Protein AF-K7Q9R0-F1 (afdb_monomer)

Secondary structure (DSSP, 8-state):
--------SS-----------TTT-S-----HHHHHHHHHHHHHHSTT--EEEE-TTT--EEEE---SHHHHHHHHHTTTS-BSSSSPEEEEEEETTEEEEEEE--BS-S------EETTEE-TT--HHHHHHHHHHHHHHHHHH-

Foldseek 3Di:
DDDDDDDDPDDDDDDDDDFDDVVVDVDRDDDQVVVVVLVQLLLLQVAQDWDKDADPVVGDIDIRHDHDHVQVVQVVVCPVFAFPDDDWDWDWDDDPNDIDIDTDTDTPDPDDDDWDDDPSDTDPPHDPVVVVVVVVVVVVVVVVVD

Structure (mmCIF, N/CA/C/O backbone):
data_AF-K7Q9R0-F1
#
_entry.id   AF-K7Q9R0-F1
#
loop_
_atom_site.group_PDB
_atom_site.id
_atom_site.type_symbol
_atom_site.label_atom_id
_atom_site.label_alt_id
_atom_site.label_comp_id
_atom_site.label_asym_id
_atom_site.label_entity_id
_atom_site.label_seq_id
_atom_site.pdbx_PDB_ins_code
_atom_site.Cartn_x
_atom_site.Cartn_y
_atom_site.Cartn_z
_atom_site.occupancy
_atom_site.B_iso_or_equiv
_atom_site.auth_seq_id
_atom_site.auth_comp_id
_atom_site.auth_asym_id
_atom_site.auth_atom_id
_atom_site.pdbx_PDB_model_num
ATOM 1 N N . PRO A 1 1 ? 4.977 -9.187 -35.143 1.00 67.69 1 PRO A N 1
ATOM 2 C CA . PRO A 1 1 ? 4.566 -10.449 -34.478 1.00 67.69 1 PRO A CA 1
ATOM 3 C C . PRO A 1 1 ? 5.631 -10.919 -33.478 1.00 67.69 1 PRO A C 1
ATOM 5 O O . PRO A 1 1 ? 6.816 -10.726 -33.736 1.00 67.69 1 PRO A O 1
ATOM 8 N N . LEU A 1 2 ? 5.214 -11.498 -32.348 1.00 88.94 2 LEU A N 1
ATOM 9 C CA . LEU A 1 2 ? 6.127 -12.127 -31.384 1.00 88.94 2 LEU A CA 1
ATOM 10 C C . LEU A 1 2 ? 6.619 -13.484 -31.920 1.00 88.94 2 LEU A C 1
ATOM 12 O O . LEU A 1 2 ? 5.906 -14.137 -32.682 1.00 88.94 2 LEU A O 1
ATOM 16 N N . LYS A 1 3 ? 7.836 -13.892 -31.539 1.00 91.94 3 LYS A N 1
ATOM 17 C CA . LYS A 1 3 ? 8.495 -15.130 -31.993 1.00 91.94 3 LYS A CA 1
ATOM 18 C C . LYS A 1 3 ? 8.653 -16.106 -30.822 1.00 91.94 3 LYS A C 1
ATOM 20 O O . LYS A 1 3 ? 9.111 -15.700 -29.760 1.00 91.94 3 LYS A O 1
ATOM 25 N N . GLN A 1 4 ? 8.325 -17.382 -31.030 1.00 93.69 4 GLN A N 1
ATOM 26 C CA . GLN A 1 4 ? 8.622 -18.454 -30.073 1.00 93.69 4 GLN A CA 1
ATOM 27 C C . GLN A 1 4 ? 10.137 -18.706 -30.023 1.00 93.69 4 GLN A C 1
ATOM 29 O O . GLN A 1 4 ? 10.784 -18.807 -31.068 1.00 93.69 4 GLN A O 1
ATOM 34 N N . ILE A 1 5 ? 10.699 -18.787 -28.815 1.00 93.56 5 ILE A N 1
ATOM 35 C CA . ILE A 1 5 ? 12.147 -18.960 -28.586 1.00 93.56 5 ILE A CA 1
ATOM 36 C C . ILE A 1 5 ? 12.521 -20.331 -28.008 1.00 93.56 5 ILE A C 1
ATOM 38 O O . ILE A 1 5 ? 13.699 -20.668 -27.970 1.00 93.56 5 ILE A O 1
ATOM 42 N N . GLY A 1 6 ? 11.537 -21.123 -27.590 1.00 91.19 6 GLY A N 1
ATOM 43 C CA . GLY A 1 6 ? 11.727 -22.450 -27.014 1.00 91.19 6 GLY A CA 1
ATOM 44 C C . GLY A 1 6 ? 10.510 -22.876 -26.201 1.00 91.19 6 GLY A C 1
ATOM 45 O O . GLY A 1 6 ? 9.557 -22.104 -26.062 1.00 91.19 6 GLY A O 1
ATOM 46 N N . ASP A 1 7 ? 10.570 -24.092 -25.666 1.00 89.88 7 ASP A N 1
ATOM 47 C CA . ASP A 1 7 ? 9.564 -24.637 -24.757 1.00 89.88 7 ASP A CA 1
ATOM 48 C C . ASP A 1 7 ? 10.037 -24.492 -23.306 1.00 89.88 7 ASP A C 1
ATOM 50 O O . ASP A 1 7 ? 11.224 -24.648 -23.010 1.00 89.88 7 ASP A O 1
ATOM 54 N N . SER A 1 8 ? 9.114 -24.186 -22.390 1.00 88.00 8 SER A N 1
ATOM 55 C CA . SER A 1 8 ? 9.428 -24.140 -20.959 1.00 88.00 8 SER A CA 1
ATOM 56 C C . SER A 1 8 ? 9.384 -25.544 -20.361 1.00 88.00 8 SER A C 1
ATOM 58 O O . SER A 1 8 ? 8.375 -26.240 -20.473 1.00 88.00 8 SER A O 1
ATOM 60 N N . SER A 1 9 ? 10.456 -25.945 -19.676 1.00 81.06 9 SER A N 1
ATOM 61 C CA 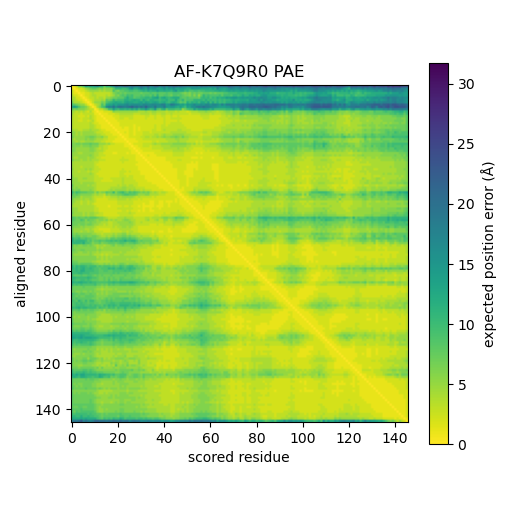. SER A 1 9 ? 10.515 -27.195 -18.909 1.00 81.06 9 SER A CA 1
ATOM 62 C C . SER A 1 9 ? 9.830 -27.103 -17.540 1.00 81.06 9 SER A C 1
ATOM 64 O O . SER A 1 9 ? 9.653 -28.127 -16.881 1.00 81.06 9 SER A O 1
ATOM 66 N N . SER A 1 10 ? 9.471 -25.901 -17.078 1.00 81.38 10 SER A N 1
ATOM 67 C CA . SER A 1 10 ? 8.847 -25.696 -15.769 1.00 81.38 10 SER A CA 1
ATOM 68 C C . SER A 1 10 ? 7.991 -24.425 -15.708 1.00 81.38 10 SER A C 1
ATOM 70 O O . SER A 1 10 ? 8.443 -23.322 -16.002 1.00 81.38 10 SER A O 1
ATOM 72 N N . GLY A 1 11 ? 6.746 -24.581 -15.249 1.00 85.12 11 GLY A N 1
ATOM 73 C CA . GLY A 1 11 ? 5.865 -23.479 -14.854 1.00 85.12 11 GLY A CA 1
ATOM 74 C C . GLY A 1 11 ? 5.383 -22.551 -15.977 1.00 85.12 11 GLY A C 1
ATOM 75 O O . GLY A 1 11 ? 5.649 -22.745 -17.162 1.00 85.12 11 GLY A O 1
ATOM 76 N N . THR A 1 12 ? 4.637 -21.526 -15.567 1.00 93.44 12 THR A N 1
ATOM 77 C CA . THR A 1 12 ? 4.072 -20.475 -16.424 1.00 93.44 12 THR A CA 1
ATOM 78 C C . THR A 1 12 ? 4.402 -19.111 -15.831 1.00 93.44 12 THR A C 1
ATOM 80 O O . THR A 1 12 ? 4.354 -18.955 -14.612 1.00 93.44 12 THR A O 1
ATOM 83 N N . GLY A 1 13 ? 4.680 -18.110 -16.664 1.00 92.50 13 GLY A N 1
ATOM 84 C CA . GLY A 1 13 ? 4.997 -16.770 -16.180 1.00 92.50 13 GLY A CA 1
ATOM 85 C C . GLY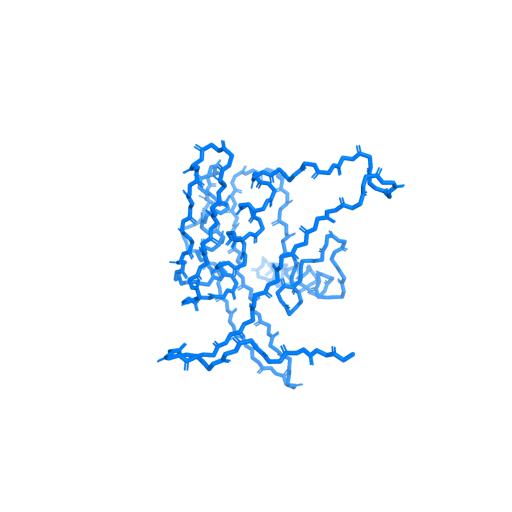 A 1 13 ? 5.205 -15.762 -17.301 1.00 92.50 13 GLY A C 1
ATOM 86 O O . GLY A 1 13 ? 5.022 -16.060 -18.481 1.00 92.50 13 GLY A O 1
ATOM 87 N N . THR A 1 14 ? 5.574 -14.544 -16.925 1.00 93.56 14 THR A N 1
ATOM 88 C CA . THR A 1 14 ? 5.902 -13.465 -17.858 1.00 93.56 14 THR A CA 1
ATOM 89 C C . THR A 1 14 ? 7.073 -12.680 -17.296 1.00 93.56 14 THR A C 1
ATOM 91 O O . THR A 1 14 ? 7.036 -12.255 -16.145 1.00 93.56 14 THR A O 1
ATOM 94 N N . GLU A 1 15 ? 8.097 -12.482 -18.118 1.00 93.50 15 GLU A N 1
ATOM 95 C CA . GLU A 1 15 ? 9.234 -11.627 -17.798 1.00 93.50 15 GLU A CA 1
ATOM 96 C C . GLU A 1 15 ? 9.138 -10.343 -18.620 1.00 93.50 15 GLU A C 1
ATOM 98 O O . GLU A 1 15 ? 8.884 -10.375 -19.827 1.00 93.50 15 GLU A O 1
ATOM 103 N N . VAL A 1 16 ? 9.339 -9.206 -17.959 1.00 97.06 16 VAL A N 1
ATOM 104 C CA . VAL A 1 16 ? 9.390 -7.898 -18.607 1.00 97.06 16 VAL A CA 1
ATOM 105 C C . VAL A 1 16 ? 10.672 -7.206 -18.181 1.00 97.06 16 VAL A C 1
ATOM 107 O O . VAL A 1 16 ? 10.882 -6.943 -16.999 1.00 97.06 16 VAL A O 1
ATOM 110 N N . ARG A 1 17 ? 11.505 -6.862 -19.163 1.00 96.94 17 ARG A N 1
ATOM 111 C CA . ARG A 1 17 ? 12.708 -6.052 -18.984 1.00 96.94 17 ARG A CA 1
ATOM 112 C C . ARG A 1 17 ? 12.641 -4.859 -19.921 1.00 96.94 17 ARG A C 1
ATOM 114 O O . ARG A 1 17 ? 12.322 -5.010 -21.099 1.00 96.94 17 ARG A O 1
ATOM 121 N N . PHE A 1 18 ? 12.933 -3.673 -19.405 1.00 97.44 18 PHE A N 1
ATOM 122 C CA . PHE A 1 18 ? 12.874 -2.441 -20.181 1.00 97.44 18 PHE A CA 1
ATOM 123 C C . PHE A 1 18 ? 13.968 -1.465 -19.749 1.00 97.44 18 PHE A C 1
ATOM 125 O O . PHE A 1 18 ? 14.489 -1.552 -18.639 1.00 97.44 18 PHE A O 1
ATOM 132 N N . TRP A 1 19 ? 14.297 -0.533 -20.644 1.00 97.19 19 TRP A N 1
ATOM 133 C CA . TRP A 1 19 ? 15.257 0.540 -20.404 1.00 97.19 19 TRP A CA 1
ATOM 134 C C . TRP A 1 19 ? 14.531 1.885 -20.528 1.00 97.19 19 TRP A C 1
ATOM 136 O O . TRP A 1 19 ? 13.955 2.152 -21.588 1.00 97.19 19 TRP A O 1
ATOM 146 N N . PRO A 1 20 ? 14.500 2.721 -19.473 1.00 97.19 20 PRO A N 1
ATOM 147 C CA . PRO A 1 20 ? 13.845 4.025 -19.536 1.00 97.19 20 PRO A CA 1
ATOM 148 C C . PRO A 1 20 ? 14.554 4.936 -20.549 1.00 97.19 20 PRO A C 1
ATOM 150 O O . PRO A 1 20 ? 15.782 4.980 -20.606 1.00 97.19 20 PRO A O 1
ATOM 153 N N . SER A 1 21 ? 13.781 5.666 -21.361 1.00 97.56 21 SER A N 1
ATOM 154 C CA . SER A 1 21 ? 14.347 6.525 -22.408 1.00 97.56 21 SER A CA 1
ATOM 155 C C . SER A 1 21 ? 14.969 7.802 -21.820 1.00 97.56 21 SER A C 1
ATOM 157 O O . SER A 1 21 ? 14.236 8.591 -21.210 1.00 97.56 21 SER A O 1
ATOM 159 N N . PRO A 1 22 ? 16.262 8.084 -22.074 1.00 96.88 22 PRO A N 1
ATOM 160 C CA . PRO A 1 22 ? 16.922 9.303 -21.603 1.00 96.88 22 PRO A CA 1
ATOM 161 C C . PRO A 1 22 ? 16.455 10.569 -22.336 1.00 96.88 22 PRO A C 1
ATOM 163 O O . PRO A 1 22 ? 16.768 11.675 -21.913 1.00 96.88 22 PRO A O 1
ATOM 166 N N . THR A 1 23 ? 15.706 10.439 -23.437 1.00 97.62 23 THR A N 1
ATOM 167 C CA . THR A 1 23 ? 15.116 11.595 -24.134 1.00 97.62 23 THR A CA 1
ATOM 168 C C . THR A 1 23 ? 13.796 12.046 -23.512 1.00 97.62 23 THR A C 1
ATOM 170 O O . THR A 1 23 ? 13.331 13.141 -23.808 1.00 97.62 23 THR A O 1
ATOM 173 N N . ILE A 1 24 ? 13.163 11.185 -22.709 1.00 97.75 24 ILE A N 1
ATOM 174 C CA . ILE A 1 24 ? 11.874 11.456 -22.060 1.00 97.75 24 ILE A CA 1
ATOM 175 C C . ILE A 1 24 ? 12.081 11.781 -20.582 1.00 97.75 24 ILE A C 1
ATOM 177 O O . ILE A 1 24 ? 11.495 12.736 -20.079 1.00 97.75 24 ILE A O 1
ATOM 181 N N . PHE A 1 25 ? 12.912 11.001 -19.887 1.00 97.50 25 PHE A N 1
ATOM 182 C CA . PHE A 1 25 ? 13.156 11.165 -18.458 1.00 97.50 25 PHE A CA 1
ATOM 183 C C . PHE A 1 25 ? 14.496 11.852 -18.202 1.00 97.50 25 PHE A C 1
ATOM 185 O O . PHE A 1 25 ? 15.519 11.448 -18.749 1.00 97.50 25 PHE A O 1
ATOM 192 N N . SER A 1 26 ? 14.493 12.855 -17.322 1.00 96.31 26 SER A N 1
ATOM 193 C CA . SER A 1 26 ? 15.711 13.542 -16.874 1.00 96.31 26 SER A CA 1
ATOM 194 C C . SER A 1 26 ? 16.586 12.681 -15.959 1.00 96.31 26 SER A C 1
ATOM 196 O O . SER A 1 26 ? 17.790 12.896 -15.890 1.00 96.31 26 SER A O 1
ATOM 198 N N . ASP A 1 27 ? 15.982 11.723 -15.253 1.00 95.38 27 ASP A N 1
ATOM 199 C CA . ASP A 1 27 ? 16.668 10.712 -14.452 1.00 95.38 27 ASP A CA 1
ATOM 200 C C . ASP A 1 27 ? 16.201 9.327 -14.909 1.00 95.38 27 ASP A C 1
ATOM 202 O O . ASP A 1 27 ? 15.004 9.045 -14.978 1.00 95.38 27 ASP A O 1
ATOM 206 N N . THR A 1 28 ? 17.161 8.480 -15.261 1.00 96.25 28 THR A N 1
ATOM 207 C CA . THR A 1 28 ? 16.935 7.104 -15.727 1.00 96.25 28 THR A CA 1
ATOM 208 C C . THR A 1 28 ? 17.468 6.072 -14.737 1.00 96.25 28 THR A C 1
ATOM 210 O O . THR A 1 28 ? 17.361 4.869 -14.981 1.00 96.25 28 THR A O 1
ATOM 213 N N . LEU A 1 29 ? 18.026 6.522 -13.608 1.00 95.94 29 LEU A N 1
ATOM 214 C CA . LEU A 1 29 ? 18.500 5.649 -12.551 1.00 95.94 29 LEU A CA 1
ATOM 215 C C . LEU A 1 29 ? 17.343 5.270 -11.628 1.00 95.94 29 LEU A C 1
ATOM 217 O O . LEU A 1 29 ? 16.649 6.111 -11.061 1.00 95.94 29 LEU A O 1
ATOM 221 N N . TYR A 1 30 ? 17.155 3.967 -11.435 1.00 96.00 30 TYR A N 1
ATOM 222 C CA . TYR A 1 30 ? 16.199 3.470 -10.455 1.00 96.00 30 TYR A CA 1
ATOM 223 C C . TYR A 1 30 ? 16.749 3.618 -9.038 1.00 96.00 30 TYR A C 1
ATOM 225 O O . TYR A 1 30 ? 17.876 3.211 -8.734 1.00 96.00 30 TYR A O 1
ATOM 233 N N . HIS A 1 31 ? 15.908 4.152 -8.157 1.00 95.00 31 HIS A N 1
ATOM 234 C CA . HIS A 1 31 ? 16.201 4.330 -6.740 1.00 95.00 31 HIS A CA 1
ATOM 235 C C . HIS A 1 31 ? 15.710 3.111 -5.958 1.00 95.00 31 HIS A C 1
ATOM 237 O O . HIS A 1 31 ? 14.501 2.888 -5.852 1.00 95.00 31 HIS A O 1
ATOM 243 N N . TYR A 1 32 ? 16.644 2.336 -5.398 1.00 95.69 32 TYR A N 1
ATOM 244 C CA . TYR A 1 32 ? 16.346 1.082 -4.695 1.00 95.69 32 TYR A CA 1
ATOM 245 C C . TYR A 1 32 ? 15.291 1.264 -3.600 1.00 95.69 32 TYR A C 1
ATOM 247 O O . TYR A 1 32 ? 14.318 0.520 -3.544 1.00 95.69 32 TYR A O 1
ATOM 255 N N . GLU A 1 33 ? 15.435 2.297 -2.767 1.00 94.81 33 GLU A N 1
ATOM 256 C CA . GLU A 1 33 ? 14.544 2.535 -1.624 1.00 94.81 33 GLU A CA 1
ATOM 257 C C . GLU A 1 33 ? 13.091 2.817 -2.042 1.00 94.81 33 GLU A C 1
ATOM 259 O O . GLU A 1 33 ? 12.156 2.410 -1.350 1.00 94.81 33 GLU A O 1
ATOM 264 N N . ILE A 1 34 ? 12.872 3.447 -3.204 1.00 94.62 34 ILE A N 1
ATOM 265 C CA . ILE A 1 34 ? 11.522 3.691 -3.735 1.00 94.62 34 ILE A CA 1
ATOM 266 C C . ILE A 1 34 ? 10.867 2.363 -4.136 1.00 94.62 34 ILE A C 1
ATOM 268 O O . ILE A 1 34 ? 9.711 2.110 -3.783 1.00 94.62 34 ILE A O 1
ATOM 272 N N . LEU A 1 35 ? 11.611 1.495 -4.831 1.00 96.38 35 LEU A N 1
ATOM 273 C CA . LEU A 1 35 ? 11.136 0.168 -5.228 1.00 96.38 35 LEU A CA 1
ATOM 274 C C . LEU A 1 35 ? 10.911 -0.726 -4.006 1.00 96.38 35 LEU A C 1
ATOM 276 O O . LEU A 1 35 ? 9.843 -1.317 -3.866 1.00 96.38 35 LEU A O 1
ATOM 280 N N . ALA A 1 36 ? 11.875 -0.775 -3.086 1.00 95.94 36 ALA A N 1
ATOM 281 C CA . ALA A 1 36 ? 11.813 -1.585 -1.876 1.00 95.94 36 ALA A CA 1
ATOM 282 C C . ALA A 1 36 ? 10.614 -1.206 -1.002 1.00 95.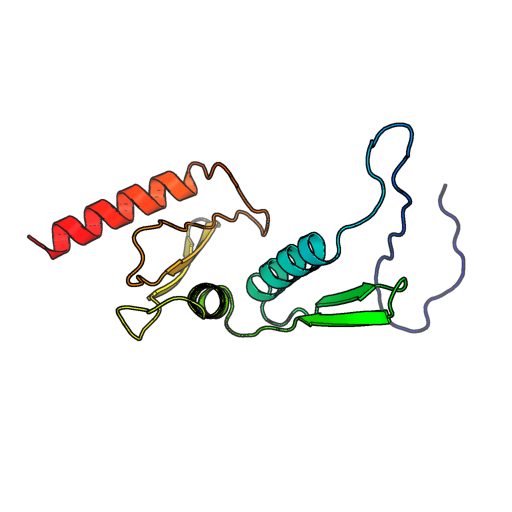94 36 ALA A C 1
ATOM 284 O O . ALA A 1 36 ? 9.896 -2.087 -0.530 1.00 95.94 36 ALA A O 1
ATOM 285 N N . LYS A 1 37 ? 10.349 0.096 -0.823 1.00 93.88 37 LYS A N 1
ATOM 286 C CA . LYS A 1 37 ? 9.155 0.572 -0.117 1.00 93.88 37 LYS A CA 1
ATOM 287 C C . LYS A 1 37 ? 7.878 0.067 -0.790 1.00 93.88 37 LYS A C 1
ATOM 289 O O . LYS A 1 37 ? 7.027 -0.512 -0.119 1.00 93.88 37 LYS A O 1
ATOM 294 N N . ARG A 1 38 ? 7.759 0.236 -2.111 1.00 93.31 38 ARG A N 1
ATOM 295 C CA . ARG A 1 38 ? 6.552 -0.152 -2.852 1.00 93.31 38 ARG A CA 1
ATOM 296 C C . ARG A 1 38 ? 6.312 -1.664 -2.845 1.00 93.31 38 ARG A C 1
ATOM 298 O O . ARG A 1 38 ? 5.177 -2.099 -2.675 1.00 93.31 38 ARG A O 1
ATOM 305 N N . LEU A 1 39 ? 7.362 -2.461 -3.020 1.00 95.38 39 LEU A N 1
ATOM 306 C CA . LEU A 1 39 ? 7.276 -3.923 -3.008 1.00 95.38 39 LEU A CA 1
ATOM 307 C C . LEU A 1 39 ? 6.956 -4.465 -1.611 1.00 95.38 39 LEU A C 1
ATOM 309 O O . LEU A 1 39 ? 6.177 -5.406 -1.490 1.00 95.38 39 LEU A O 1
ATOM 313 N N . ARG A 1 40 ? 7.466 -3.822 -0.554 1.00 93.94 40 ARG A N 1
ATOM 314 C CA . ARG A 1 40 ? 7.093 -4.137 0.829 1.00 93.94 40 ARG A CA 1
ATOM 315 C C . ARG A 1 40 ? 5.606 -3.887 1.084 1.00 93.94 40 ARG A C 1
ATOM 317 O O . ARG A 1 40 ? 4.921 -4.775 1.577 1.00 93.94 40 ARG A O 1
ATOM 324 N N . GLU A 1 41 ? 5.084 -2.720 0.703 1.00 92.38 41 GLU A N 1
ATOM 325 C CA . GLU A 1 41 ? 3.643 -2.428 0.798 1.00 92.38 41 GLU A CA 1
ATOM 326 C C . GLU A 1 41 ? 2.810 -3.495 0.067 1.00 92.38 41 GLU A C 1
ATOM 328 O O . GLU A 1 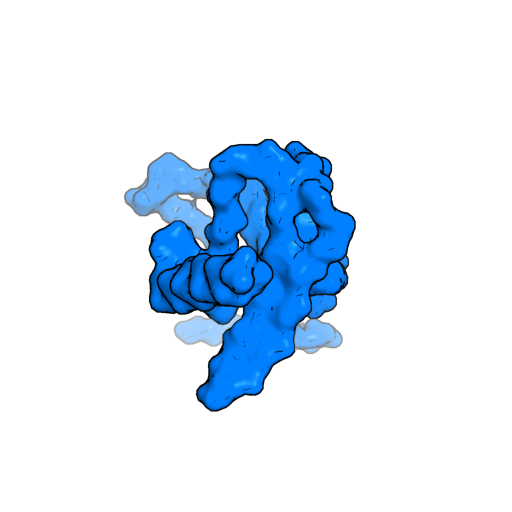41 ? 1.857 -4.033 0.626 1.00 92.38 41 GLU A O 1
ATOM 333 N N . LEU A 1 42 ? 3.207 -3.858 -1.158 1.00 93.06 42 LEU A N 1
ATOM 334 C CA . LEU A 1 42 ? 2.525 -4.891 -1.941 1.00 93.06 42 LEU A CA 1
ATOM 335 C C . LEU A 1 42 ? 2.553 -6.265 -1.269 1.00 93.06 42 LEU A C 1
ATOM 337 O O . LEU A 1 42 ? 1.548 -6.967 -1.322 1.00 93.06 42 LEU A O 1
ATOM 341 N N . SER A 1 43 ? 3.658 -6.643 -0.629 1.00 94.31 43 SER A N 1
ATOM 342 C CA . SER A 1 43 ? 3.744 -7.930 0.070 1.00 94.31 43 SER A CA 1
ATOM 343 C C . SER A 1 43 ? 2.812 -8.017 1.282 1.00 94.31 43 SER A C 1
ATOM 345 O O . SER A 1 43 ? 2.279 -9.086 1.550 1.00 94.31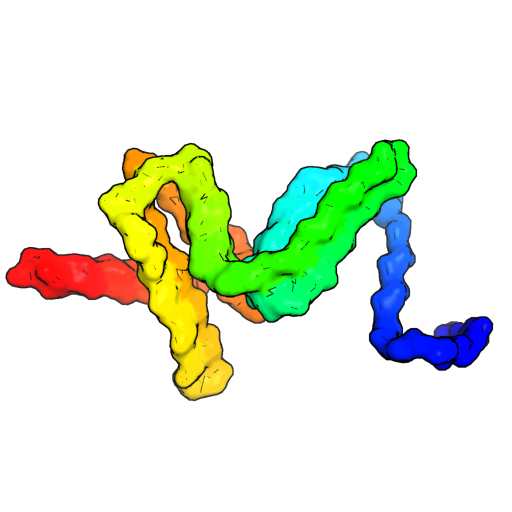 43 SER A O 1
ATOM 347 N N . PHE A 1 44 ? 2.537 -6.903 1.971 1.00 92.81 44 PHE A N 1
ATOM 348 C CA . PHE A 1 44 ? 1.517 -6.885 3.022 1.00 92.81 44 PHE A CA 1
ATOM 349 C C . PHE A 1 44 ? 0.098 -6.982 2.458 1.00 92.81 44 PHE A C 1
ATOM 351 O O . PHE A 1 44 ? -0.741 -7.673 3.023 1.00 92.81 44 PHE A O 1
ATOM 358 N N . LEU A 1 45 ? -0.174 -6.301 1.341 1.00 91.50 45 LEU A N 1
ATOM 359 C CA . LEU A 1 45 ? -1.484 -6.343 0.680 1.00 91.50 45 LEU A CA 1
ATOM 360 C C . LEU A 1 45 ? -1.785 -7.710 0.045 1.00 91.50 45 LEU A C 1
ATOM 362 O O . LEU A 1 45 ? -2.940 -8.033 -0.202 1.00 91.50 45 LEU A O 1
ATOM 366 N N . ASN A 1 46 ? -0.754 -8.515 -0.222 1.00 91.00 46 ASN A N 1
ATOM 367 C CA . ASN A 1 46 ? -0.863 -9.821 -0.866 1.00 91.00 46 ASN A CA 1
ATOM 368 C C . ASN A 1 46 ? -0.237 -10.895 0.028 1.00 91.00 46 ASN A C 1
ATOM 370 O O . ASN A 1 46 ? 0.829 -11.432 -0.277 1.00 91.00 46 ASN A O 1
ATOM 374 N N . SER A 1 47 ? -0.902 -11.190 1.148 1.00 86.88 47 SER A N 1
ATOM 375 C CA . SER A 1 47 ? -0.440 -12.196 2.111 1.00 86.88 47 SER A CA 1
ATOM 376 C C . SER A 1 47 ? -0.139 -13.529 1.415 1.00 86.88 47 SER A C 1
ATOM 378 O O . SER A 1 47 ? -0.972 -14.059 0.681 1.00 86.88 47 SER A O 1
ATOM 380 N N . GLY A 1 48 ? 1.056 -14.073 1.655 1.00 84.88 48 GLY A N 1
ATOM 381 C CA . GLY A 1 48 ? 1.521 -15.325 1.044 1.00 84.88 48 GLY A CA 1
ATOM 382 C C . GLY A 1 48 ? 2.150 -15.187 -0.350 1.00 84.88 48 GLY A C 1
ATOM 383 O O . GLY A 1 48 ? 2.678 -16.168 -0.873 1.00 84.88 48 GLY A O 1
ATOM 384 N N . VAL A 1 49 ? 2.163 -13.992 -0.953 1.00 92.44 49 VAL A N 1
ATOM 385 C CA . VAL A 1 49 ? 2.918 -13.740 -2.189 1.00 92.44 49 VAL A CA 1
ATOM 386 C C . VAL A 1 49 ? 4.367 -13.393 -1.854 1.00 92.44 49 VAL A C 1
ATOM 388 O O . VAL A 1 49 ? 4.660 -12.407 -1.179 1.00 92.44 49 VAL A O 1
ATOM 391 N N . SER A 1 50 ? 5.290 -14.198 -2.377 1.00 95.00 50 SER A N 1
ATOM 392 C CA . SER A 1 50 ? 6.730 -13.970 -2.259 1.00 95.00 50 SER A CA 1
ATOM 393 C C . SER A 1 50 ? 7.206 -12.965 -3.309 1.00 95.00 50 SER A C 1
ATOM 395 O O . SER A 1 50 ? 7.160 -13.248 -4.506 1.00 95.00 50 SER A O 1
ATOM 397 N N . ILE A 1 51 ? 7.752 -11.835 -2.863 1.00 96.44 51 ILE A N 1
ATOM 398 C CA . ILE A 1 51 ? 8.307 -10.782 -3.719 1.00 96.44 51 ILE A CA 1
ATOM 399 C C . ILE A 1 51 ? 9.806 -10.641 -3.439 1.00 96.44 51 ILE A C 1
ATOM 401 O O . ILE A 1 51 ? 10.213 -10.435 -2.297 1.00 96.44 51 ILE A O 1
ATOM 405 N N . ARG A 1 52 ? 10.641 -10.727 -4.478 1.00 96.94 52 ARG A N 1
ATOM 406 C CA . ARG A 1 52 ? 12.097 -10.533 -4.386 1.00 96.94 52 ARG A CA 1
ATOM 407 C C . ARG A 1 52 ? 12.504 -9.277 -5.143 1.00 96.94 52 ARG A C 1
ATOM 409 O O . ARG A 1 52 ? 12.036 -9.058 -6.257 1.00 96.94 52 ARG A O 1
ATOM 416 N N . LEU A 1 53 ? 13.368 -8.471 -4.537 1.00 97.56 53 LEU A N 1
ATOM 417 C CA . LEU A 1 53 ? 14.011 -7.328 -5.176 1.00 97.56 53 LEU A CA 1
ATOM 418 C C . LEU A 1 53 ? 15.520 -7.527 -5.105 1.00 97.56 53 LEU A C 1
ATOM 420 O O . LEU A 1 53 ? 16.069 -7.661 -4.014 1.00 97.56 53 LEU A O 1
ATOM 424 N N . GLN A 1 54 ? 16.161 -7.512 -6.267 1.00 97.50 54 GLN A N 1
ATOM 425 C CA . GLN A 1 54 ? 17.602 -7.652 -6.418 1.00 97.50 54 GLN A CA 1
ATOM 426 C C . GLN A 1 54 ? 18.146 -6.454 -7.195 1.00 97.50 54 GLN A C 1
ATOM 428 O O . GLN A 1 54 ? 17.595 -6.081 -8.232 1.00 97.50 54 GLN A O 1
ATOM 433 N N . ASP A 1 55 ? 19.220 -5.859 -6.690 1.00 97.44 55 ASP A N 1
ATOM 434 C CA . ASP A 1 55 ? 19.974 -4.807 -7.358 1.00 97.44 55 ASP A CA 1
ATOM 435 C C . ASP A 1 55 ? 21.330 -5.354 -7.810 1.00 97.44 55 ASP A C 1
ATOM 437 O O . ASP A 1 55 ? 22.221 -5.621 -7.007 1.00 97.44 55 ASP A O 1
ATOM 441 N N . GLU A 1 56 ? 21.495 -5.553 -9.116 1.00 96.56 56 GLU A N 1
ATOM 442 C CA . GLU A 1 56 ? 22.733 -6.099 -9.685 1.00 96.56 56 GLU A CA 1
ATOM 443 C C . GLU A 1 56 ? 23.907 -5.102 -9.649 1.00 96.56 56 GLU A C 1
ATOM 445 O O . GLU A 1 56 ? 25.045 -5.496 -9.895 1.00 96.56 56 GLU A O 1
ATOM 450 N N . ARG A 1 57 ? 23.664 -3.814 -9.351 1.00 95.12 57 ARG A N 1
ATOM 451 C CA . ARG A 1 57 ? 24.717 -2.781 -9.317 1.00 95.12 57 ARG A CA 1
ATOM 452 C C . ARG A 1 57 ? 25.651 -2.946 -8.122 1.00 95.12 57 ARG A C 1
ATOM 454 O O . ARG A 1 57 ? 26.850 -2.717 -8.251 1.00 95.12 57 ARG A O 1
ATOM 461 N N . ASP A 1 58 ? 25.088 -3.306 -6.973 1.00 95.31 58 ASP A N 1
ATOM 462 C CA . ASP A 1 58 ? 25.792 -3.441 -5.695 1.00 95.31 58 ASP A 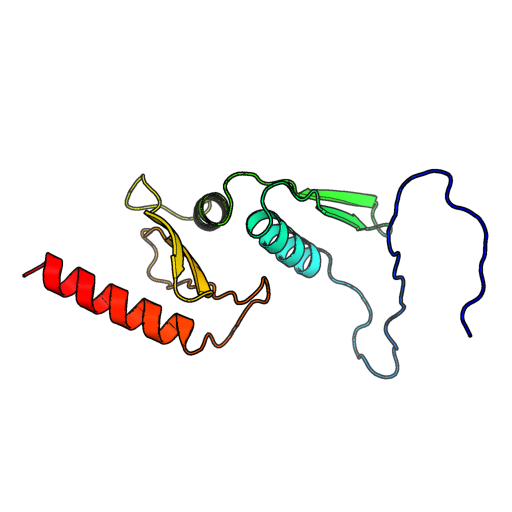CA 1
ATOM 463 C C . ASP A 1 58 ? 25.551 -4.799 -5.006 1.00 95.31 58 ASP A C 1
ATOM 465 O O . ASP A 1 58 ? 26.133 -5.072 -3.957 1.00 95.31 58 ASP A O 1
ATOM 469 N N . GLY A 1 59 ? 24.737 -5.674 -5.608 1.00 94.31 59 GLY A N 1
ATOM 470 C CA . GLY A 1 59 ? 24.444 -7.018 -5.114 1.00 94.31 59 GLY A CA 1
ATOM 471 C C . GLY A 1 59 ? 23.420 -7.061 -3.979 1.00 94.31 59 GLY A C 1
ATOM 472 O O . GLY A 1 59 ? 23.236 -8.119 -3.375 1.00 94.31 59 GLY A O 1
ATOM 473 N N . ARG A 1 60 ? 22.757 -5.945 -3.653 1.00 95.50 60 ARG A N 1
ATOM 474 C CA . ARG A 1 60 ? 21.760 -5.905 -2.582 1.00 95.50 60 ARG A CA 1
ATOM 475 C C . ARG A 1 60 ? 20.521 -6.715 -2.965 1.00 95.50 60 ARG A C 1
ATOM 477 O O . ARG A 1 60 ? 19.943 -6.524 -4.032 1.00 95.50 60 ARG A O 1
ATOM 484 N N . GLU A 1 61 ? 20.065 -7.573 -2.058 1.00 96.44 61 GLU A N 1
ATOM 485 C CA . GLU A 1 61 ? 18.821 -8.334 -2.207 1.00 96.44 61 GLU A CA 1
ATOM 486 C C . GLU A 1 61 ? 17.927 -8.142 -0.979 1.00 96.44 61 GLU A C 1
ATOM 488 O O . GLU A 1 61 ? 18.397 -8.025 0.157 1.00 96.44 61 GLU A O 1
ATOM 493 N N . VAL A 1 62 ? 16.616 -8.126 -1.203 1.00 96.12 62 VAL A N 1
ATOM 494 C CA . VAL A 1 62 ? 15.616 -8.253 -0.148 1.00 96.12 62 VAL A CA 1
ATOM 495 C C . VAL A 1 62 ? 1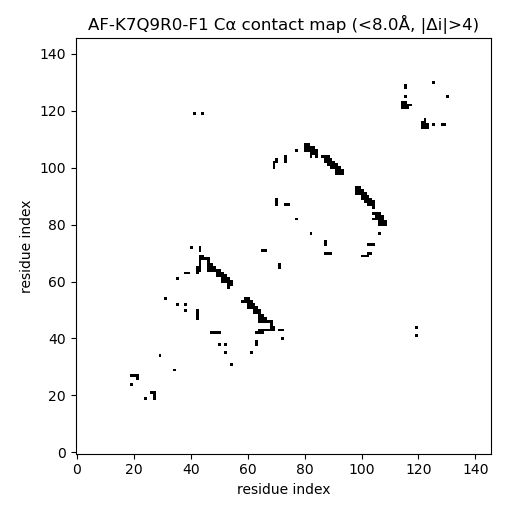4.489 -9.178 -0.594 1.00 96.12 62 VAL A C 1
ATOM 497 O O . VAL A 1 62 ? 14.019 -9.133 -1.734 1.00 96.12 62 VAL A O 1
ATOM 500 N N . HIS A 1 63 ? 14.034 -10.011 0.338 1.00 96.50 63 HIS A N 1
ATOM 501 C CA . HIS A 1 63 ? 12.906 -10.916 0.156 1.00 96.50 63 HIS A CA 1
ATOM 502 C C . HIS A 1 63 ? 11.762 -10.491 1.076 1.00 96.50 63 HIS A C 1
ATOM 504 O O . HIS A 1 63 ? 11.918 -10.443 2.294 1.00 96.50 63 HIS A O 1
ATOM 510 N N . PHE A 1 64 ? 10.616 -10.163 0.484 1.00 95.06 64 PHE A N 1
ATOM 511 C CA . PHE A 1 64 ? 9.394 -9.819 1.195 1.00 95.06 64 PHE A CA 1
ATOM 512 C C . PHE A 1 64 ? 8.382 -10.957 1.060 1.00 95.06 64 PHE A C 1
ATOM 514 O O . PHE A 1 64 ? 7.977 -11.317 -0.045 1.00 95.06 64 PHE A O 1
ATOM 521 N N . CYS A 1 65 ? 7.972 -11.519 2.192 1.00 91.88 65 CYS A N 1
ATOM 522 C CA . CYS A 1 65 ? 6.965 -12.573 2.271 1.00 91.88 65 CYS A CA 1
ATOM 523 C C . CYS A 1 65 ? 6.245 -12.441 3.614 1.00 91.88 65 CYS A C 1
ATOM 525 O O . CYS A 1 65 ? 6.503 -13.198 4.548 1.00 91.88 65 CYS A O 1
ATOM 527 N N . TYR A 1 66 ? 5.427 -11.397 3.747 1.00 89.69 66 TYR A N 1
ATOM 528 C CA . TYR A 1 66 ? 4.708 -11.150 4.990 1.00 89.69 66 TYR A CA 1
ATOM 529 C C . TYR A 1 66 ? 3.412 -11.953 5.036 1.00 89.69 66 TYR A C 1
ATOM 531 O O . TYR A 1 66 ? 2.711 -12.122 4.035 1.00 89.69 66 TYR A O 1
ATOM 539 N N . GLU A 1 67 ? 3.096 -12.407 6.240 1.00 87.50 67 GLU A N 1
ATOM 540 C CA . GLU A 1 67 ? 1.804 -12.970 6.602 1.00 87.50 67 GLU A CA 1
ATOM 541 C C . GLU A 1 67 ? 1.057 -11.980 7.505 1.00 87.50 67 GLU A C 1
ATOM 543 O O . GLU A 1 67 ? 1.661 -11.097 8.118 1.00 87.50 67 GLU A O 1
ATOM 548 N N . GLY A 1 68 ? -0.267 -12.111 7.590 1.00 85.62 68 GLY A N 1
ATOM 549 C CA . GLY A 1 68 ? -1.094 -11.263 8.458 1.00 85.62 68 GLY A CA 1
ATOM 550 C C . GLY A 1 68 ? -1.623 -9.983 7.803 1.00 85.62 68 GLY A C 1
ATOM 551 O O . GLY A 1 68 ? -2.225 -9.155 8.490 1.00 85.62 68 GLY A O 1
ATOM 552 N N . GLY A 1 69 ? -1.447 -9.829 6.487 1.00 91.69 69 GLY A N 1
ATOM 553 C CA . GLY A 1 69 ? -2.142 -8.820 5.689 1.00 91.69 69 GLY A CA 1
ATOM 554 C C . GLY A 1 69 ? -1.878 -7.373 6.124 1.00 91.69 69 GLY A C 1
ATOM 555 O O . GLY A 1 69 ? -0.805 -7.016 6.622 1.00 91.69 69 GLY A O 1
ATOM 556 N N . ILE A 1 70 ? -2.903 -6.526 5.999 1.00 94.31 70 ILE A N 1
ATOM 557 C CA . ILE A 1 70 ? -2.815 -5.111 6.386 1.00 94.31 70 ILE A CA 1
ATOM 558 C C . ILE A 1 70 ? -2.725 -4.890 7.903 1.00 94.31 70 ILE A C 1
ATOM 560 O O . ILE A 1 70 ? -2.302 -3.820 8.337 1.00 94.31 70 ILE A O 1
ATOM 564 N N . LYS A 1 71 ? -3.055 -5.891 8.729 1.00 95.19 71 LYS A N 1
ATOM 565 C CA . LYS A 1 71 ? -2.817 -5.818 10.176 1.00 95.19 71 LYS A CA 1
ATOM 566 C C . LYS A 1 71 ? -1.315 -5.776 10.469 1.00 95.19 71 LYS A C 1
ATOM 568 O O . LYS A 1 71 ? -0.860 -4.865 11.158 1.00 95.19 71 LYS A O 1
ATOM 573 N N . ALA A 1 72 ? -0.550 -6.698 9.882 1.00 93.50 72 ALA A N 1
ATOM 574 C CA . ALA A 1 72 ? 0.909 -6.704 9.986 1.00 93.50 72 ALA A CA 1
ATOM 575 C C . ALA A 1 72 ? 1.529 -5.433 9.373 1.00 93.50 72 ALA A C 1
ATOM 577 O O . ALA A 1 72 ? 2.551 -4.940 9.851 1.00 93.50 72 ALA A O 1
ATOM 578 N N . PHE A 1 73 ? 0.881 -4.849 8.357 1.00 94.81 73 PHE A N 1
ATOM 579 C CA . PHE A 1 73 ? 1.311 -3.570 7.794 1.00 94.81 73 PHE A CA 1
ATOM 580 C C . PHE A 1 73 ? 1.196 -2.416 8.796 1.00 94.81 73 PHE A C 1
ATOM 582 O O . PHE A 1 73 ? 2.131 -1.629 8.929 1.00 94.81 73 PHE A O 1
ATOM 589 N N . VAL A 1 74 ? 0.085 -2.320 9.533 1.00 95.81 74 VAL A N 1
ATOM 590 C CA . VAL A 1 74 ? -0.089 -1.300 10.582 1.00 95.81 74 VAL A CA 1
ATOM 591 C C . VAL A 1 74 ? 0.931 -1.486 11.707 1.00 95.81 74 VAL A C 1
ATOM 593 O O . VAL A 1 74 ? 1.523 -0.505 12.156 1.00 95.81 74 VAL A O 1
ATOM 596 N N . GLU A 1 75 ? 1.194 -2.729 12.115 1.00 93.94 75 GLU A N 1
ATOM 597 C CA . GLU A 1 75 ? 2.238 -3.045 13.100 1.00 93.94 75 GLU A CA 1
ATOM 598 C C . GLU A 1 75 ? 3.618 -2.590 12.606 1.00 93.94 75 GLU A C 1
ATOM 600 O O . GLU A 1 75 ? 4.356 -1.937 13.344 1.00 93.94 75 GLU A O 1
ATOM 605 N N . TYR A 1 76 ? 3.937 -2.846 11.333 1.00 93.19 76 TYR A N 1
ATOM 606 C CA . TYR A 1 76 ? 5.164 -2.374 10.694 1.00 93.19 76 TYR A CA 1
ATOM 607 C C . TYR A 1 76 ? 5.270 -0.839 10.681 1.00 93.19 76 TYR A C 1
ATOM 609 O O . TYR A 1 76 ? 6.308 -0.289 11.051 1.00 93.19 76 TYR A O 1
ATOM 617 N N . LEU A 1 77 ? 4.198 -0.132 10.308 1.00 92.69 77 LEU A N 1
ATOM 618 C CA . LEU A 1 77 ? 4.168 1.338 10.282 1.00 92.69 77 LEU A CA 1
ATOM 619 C C . LEU A 1 77 ? 4.362 1.965 11.671 1.00 92.69 77 LEU A C 1
ATOM 621 O O . LEU A 1 77 ? 4.871 3.085 11.776 1.00 92.69 77 LEU A O 1
ATOM 625 N N . ASN A 1 78 ? 3.973 1.253 12.728 1.00 93.88 78 ASN A N 1
ATOM 626 C CA . ASN A 1 78 ? 4.115 1.697 14.110 1.00 93.88 78 ASN A CA 1
ATOM 627 C C . ASN A 1 78 ? 5.428 1.254 14.783 1.00 93.88 78 ASN A C 1
ATOM 629 O O . ASN A 1 78 ? 5.646 1.640 15.925 1.00 93.88 78 ASN A O 1
ATOM 633 N N . GLN A 1 79 ? 6.337 0.532 14.109 1.00 91.62 79 GLN A N 1
ATOM 634 C CA . GLN A 1 79 ? 7.602 0.058 14.712 1.00 91.62 79 GLN A CA 1
ATOM 635 C C . GLN A 1 79 ? 8.474 1.173 15.306 1.00 91.62 79 GLN A C 1
ATOM 637 O O . GLN A 1 79 ? 9.180 0.946 16.283 1.00 91.62 79 GLN A O 1
ATOM 642 N N . ASN A 1 80 ? 8.415 2.374 14.725 1.00 89.94 80 ASN A N 1
ATOM 643 C CA . ASN A 1 80 ? 9.180 3.544 15.170 1.00 89.94 80 ASN A CA 1
ATOM 644 C C . ASN A 1 80 ? 8.309 4.581 15.903 1.00 89.94 80 ASN A C 1
ATOM 646 O O . ASN A 1 80 ? 8.668 5.755 15.963 1.00 89.94 80 ASN A O 1
ATOM 650 N N . LYS A 1 81 ? 7.134 4.176 16.392 1.00 93.12 81 LYS A N 1
ATOM 651 C CA . LYS A 1 81 ? 6.178 5.019 17.126 1.00 93.12 81 LYS A CA 1
ATOM 652 C C . LYS A 1 81 ? 5.778 4.317 18.424 1.00 93.12 81 LYS A C 1
ATOM 654 O O . LYS A 1 81 ? 6.066 3.133 18.581 1.00 93.12 81 LYS A O 1
ATOM 659 N N . THR A 1 82 ? 5.077 5.005 19.327 1.00 95.62 82 THR A N 1
ATOM 660 C CA . THR A 1 82 ? 4.540 4.373 20.542 1.00 95.62 82 THR A CA 1
ATOM 661 C C . THR A 1 82 ? 3.033 4.154 20.394 1.00 95.62 82 THR A C 1
ATOM 663 O O . THR A 1 82 ? 2.263 5.109 20.515 1.00 95.62 82 THR A O 1
ATOM 666 N N . PRO A 1 83 ? 2.552 2.925 20.119 1.00 96.12 83 PRO A N 1
ATOM 667 C CA . PRO A 1 83 ? 1.121 2.638 20.140 1.00 96.12 83 PRO A CA 1
ATOM 668 C C . PRO A 1 83 ? 0.516 2.906 21.520 1.00 96.12 83 PRO A C 1
ATOM 670 O O . PRO A 1 83 ? 1.067 2.476 22.531 1.00 96.12 83 PRO A O 1
ATOM 673 N N . ILE A 1 84 ? -0.653 3.548 21.568 1.00 97.06 84 ILE A N 1
ATOM 674 C CA . ILE A 1 84 ? -1.347 3.828 22.842 1.00 97.06 84 ILE A CA 1
ATOM 675 C C . ILE A 1 84 ? -2.279 2.687 23.274 1.00 97.06 84 ILE A C 1
ATOM 677 O O . ILE A 1 84 ? -2.778 2.668 24.395 1.00 97.06 84 ILE A O 1
ATOM 681 N N . HIS A 1 85 ? -2.516 1.716 22.388 1.00 95.75 85 HIS A N 1
ATOM 682 C CA . HIS A 1 85 ? -3.271 0.501 22.677 1.00 95.75 85 HIS A CA 1
ATOM 683 C C . HIS A 1 85 ? -2.639 -0.708 21.980 1.00 95.75 85 HIS A C 1
ATOM 685 O O . HIS A 1 85 ? -2.142 -0.615 20.858 1.00 95.75 85 HIS A O 1
ATOM 691 N N . GLN A 1 86 ? -2.676 -1.868 22.645 1.00 91.81 86 GLN A N 1
ATOM 692 C CA . GLN A 1 86 ? -1.956 -3.068 22.196 1.00 91.81 86 GLN A CA 1
ATOM 693 C C . GLN A 1 86 ? -2.567 -3.717 20.950 1.00 91.81 86 GLN A C 1
ATOM 695 O O . GLN A 1 86 ? -1.849 -4.210 20.087 1.00 91.81 86 GLN A O 1
ATOM 700 N N . LYS A 1 87 ? -3.901 -3.756 20.860 1.00 94.94 87 LYS A N 1
ATOM 701 C CA . LYS A 1 87 ? -4.602 -4.483 19.795 1.00 94.94 87 LYS A CA 1
ATOM 702 C C . LYS A 1 87 ? -4.841 -3.576 18.595 1.00 94.94 87 LYS A C 1
ATOM 704 O O . LYS A 1 87 ? -5.540 -2.576 18.734 1.00 94.94 87 LYS A O 1
ATOM 709 N N . VAL A 1 88 ? -4.317 -3.952 17.431 1.00 97.06 88 VAL A N 1
ATOM 710 C CA . VAL A 1 88 ? -4.698 -3.353 16.144 1.00 97.06 88 VAL A CA 1
ATOM 711 C C . VAL A 1 88 ? -6.152 -3.714 15.847 1.00 97.06 88 VAL A C 1
ATOM 713 O O . VAL A 1 88 ? -6.519 -4.891 15.901 1.00 97.06 88 VAL A O 1
ATOM 716 N N . PHE A 1 89 ? -6.976 -2.712 15.547 1.00 97.44 89 PHE A N 1
ATOM 717 C CA . PHE A 1 89 ? -8.318 -2.944 15.026 1.00 97.44 89 PHE A CA 1
ATOM 718 C C . PHE A 1 89 ? -8.195 -3.439 13.588 1.00 97.44 89 PHE A C 1
ATOM 720 O O . PHE A 1 89 ? -7.482 -2.822 12.800 1.00 97.44 89 PHE A O 1
ATOM 727 N N . HIS A 1 90 ? -8.871 -4.535 13.253 1.00 97.31 90 HIS A N 1
ATOM 728 C CA . HIS A 1 90 ? -8.865 -5.116 11.914 1.00 97.31 90 HIS A CA 1
ATOM 729 C C . HIS A 1 90 ? -10.224 -5.736 11.603 1.00 97.31 90 HIS A C 1
ATOM 731 O O . HIS A 1 90 ? -10.810 -6.399 12.461 1.00 97.31 90 HIS A O 1
ATOM 737 N N . PHE A 1 91 ? -10.706 -5.527 10.381 1.00 96.56 91 PHE A N 1
ATOM 738 C CA . PHE A 1 91 ? -11.801 -6.299 9.809 1.00 96.56 91 PHE A CA 1
ATOM 739 C C . PHE A 1 91 ? -11.631 -6.455 8.298 1.00 96.56 91 PHE A C 1
ATOM 741 O O . PHE A 1 91 ? -10.996 -5.631 7.640 1.00 96.56 91 PHE A O 1
ATOM 748 N N . SER A 1 92 ? -12.262 -7.499 7.766 1.00 95.62 92 SER A N 1
ATOM 749 C CA . SER A 1 92 ? -12.426 -7.752 6.338 1.00 95.62 92 SER A CA 1
ATOM 750 C C . SER A 1 92 ? -13.866 -8.182 6.097 1.00 95.62 92 SER A C 1
ATOM 752 O O . SER A 1 92 ? -14.357 -9.090 6.772 1.00 95.62 92 SER A O 1
ATOM 754 N N . THR A 1 93 ? -14.559 -7.511 5.186 1.00 96.88 93 THR A N 1
ATOM 755 C CA . THR A 1 93 ? -15.944 -7.830 4.829 1.00 96.88 93 THR A CA 1
ATOM 756 C C . THR A 1 93 ? -16.157 -7.657 3.339 1.00 96.88 93 THR A C 1
ATOM 758 O O . THR A 1 93 ? -15.581 -6.757 2.735 1.00 96.88 93 THR A O 1
ATOM 761 N N . GLU A 1 94 ? -17.053 -8.449 2.768 1.00 96.94 94 GLU A N 1
ATOM 762 C CA . GLU A 1 94 ? -17.518 -8.280 1.397 1.00 96.94 94 GLU A CA 1
ATOM 763 C C . GLU A 1 94 ? -19.033 -8.087 1.407 1.00 96.94 94 GLU A C 1
ATOM 765 O O . GLU A 1 94 ? -19.760 -8.863 2.029 1.00 96.94 94 GLU A O 1
ATOM 770 N N . GLN A 1 95 ? -19.505 -7.036 0.740 1.00 95.81 95 GLN A N 1
ATOM 771 C CA . GLN A 1 95 ? -20.927 -6.748 0.594 1.00 95.81 95 GLN A CA 1
ATOM 772 C C . GLN A 1 95 ? -21.194 -6.193 -0.804 1.00 95.81 95 GLN A C 1
ATOM 774 O O . GLN A 1 95 ? -20.438 -5.359 -1.294 1.00 95.81 95 GLN A O 1
ATOM 779 N N . ASP A 1 96 ? -22.262 -6.664 -1.454 1.00 95.69 96 ASP A N 1
ATOM 780 C CA . ASP A 1 96 ? -22.675 -6.228 -2.797 1.00 95.69 96 ASP A CA 1
ATOM 781 C C . ASP A 1 96 ? -21.543 -6.306 -3.848 1.00 95.69 96 ASP A C 1
ATOM 783 O O . ASP A 1 96 ? -21.445 -5.482 -4.755 1.00 95.69 96 ASP A O 1
ATOM 787 N N . GLY A 1 97 ? -20.663 -7.308 -3.711 1.00 95.12 97 GLY A N 1
ATOM 788 C CA . GLY A 1 97 ? -19.497 -7.515 -4.578 1.00 95.12 97 GLY A CA 1
ATOM 789 C C . GLY A 1 97 ? -18.335 -6.544 -4.336 1.00 95.12 97 GLY A C 1
ATOM 790 O O . GLY A 1 97 ? -17.396 -6.505 -5.130 1.00 95.12 97 GLY A O 1
ATOM 791 N N . ILE A 1 98 ? -18.383 -5.749 -3.263 1.00 96.31 98 ILE A N 1
ATOM 792 C CA . ILE A 1 98 ? -17.329 -4.813 -2.867 1.00 96.31 98 ILE A CA 1
ATOM 793 C C . ILE A 1 98 ? -16.679 -5.319 -1.577 1.00 96.31 98 ILE A C 1
ATOM 795 O O . ILE A 1 98 ? -17.298 -5.347 -0.511 1.00 96.31 98 ILE A O 1
ATOM 799 N N . GLY A 1 99 ? -15.407 -5.702 -1.679 1.00 96.12 99 GLY A N 1
ATOM 800 C CA . GLY A 1 99 ? -14.566 -6.031 -0.532 1.00 96.12 99 GLY A CA 1
ATOM 801 C C . GLY A 1 99 ? -14.026 -4.772 0.147 1.00 96.12 99 GLY A C 1
ATOM 802 O O . GLY A 1 99 ? -13.502 -3.876 -0.516 1.00 96.12 99 GLY A O 1
ATOM 803 N N . VAL A 1 100 ? -14.124 -4.713 1.472 1.00 96.75 100 VAL A N 1
ATOM 804 C CA . VAL A 1 100 ? -13.537 -3.665 2.311 1.00 96.75 100 VAL A CA 1
ATOM 805 C C . VAL A 1 100 ? -12.725 -4.327 3.414 1.00 96.75 100 VAL A C 1
ATOM 807 O O . VAL A 1 100 ? -13.257 -5.080 4.229 1.00 96.75 100 VAL A O 1
ATOM 810 N N . GLU A 1 101 ? -11.435 -4.011 3.458 1.00 96.62 101 GLU A N 1
ATOM 811 C CA . GLU A 1 101 ? -10.530 -4.424 4.524 1.00 96.62 101 GLU A CA 1
ATOM 812 C C . GLU A 1 101 ? -9.910 -3.182 5.164 1.00 96.62 101 GLU A C 1
ATOM 814 O O . GLU A 1 101 ? -9.394 -2.306 4.467 1.00 96.62 101 GLU A O 1
ATOM 819 N N . VAL A 1 102 ? -9.972 -3.084 6.492 1.00 97.38 102 VAL A N 1
ATOM 820 C CA . VAL A 1 102 ? -9.414 -1.953 7.243 1.00 97.38 102 VAL A CA 1
ATOM 821 C C . VAL A 1 102 ? -8.613 -2.477 8.421 1.00 97.38 102 VAL A C 1
ATOM 823 O O . VAL A 1 102 ? -9.095 -3.310 9.186 1.00 97.38 102 VAL A O 1
ATOM 826 N N . ALA A 1 103 ? -7.407 -1.940 8.597 1.00 97.50 103 ALA A N 1
ATOM 827 C CA . ALA A 1 103 ? -6.631 -2.059 9.821 1.00 97.50 103 ALA A CA 1
ATOM 828 C C . ALA A 1 103 ? -6.232 -0.665 10.311 1.00 97.50 103 ALA A C 1
ATOM 830 O O . ALA A 1 103 ? -5.832 0.180 9.511 1.00 97.50 103 ALA A O 1
ATOM 831 N N . MET A 1 104 ? -6.327 -0.417 11.618 1.00 97.19 104 MET A N 1
ATOM 832 C CA . MET A 1 104 ? -5.909 0.859 12.203 1.00 97.19 104 MET A CA 1
ATOM 833 C C . MET A 1 104 ? -5.457 0.720 13.659 1.00 97.19 104 MET A C 1
ATOM 835 O O . MET A 1 104 ? -5.909 -0.156 14.402 1.00 97.19 104 MET A O 1
ATOM 839 N N . GLN A 1 105 ? -4.563 1.617 14.068 1.00 97.62 105 GLN A N 1
ATOM 840 C CA . GLN A 1 105 ? -4.059 1.719 15.433 1.00 97.62 105 GLN A CA 1
ATOM 841 C C . GLN A 1 105 ? -3.587 3.148 15.703 1.00 97.62 105 GLN A C 1
ATOM 843 O O . GLN A 1 105 ? -2.874 3.730 14.884 1.00 97.62 105 GLN A O 1
ATOM 848 N N . TRP A 1 106 ? -3.956 3.689 16.862 1.00 97.50 106 TRP A N 1
ATOM 849 C CA . TRP A 1 106 ? -3.471 4.975 17.348 1.00 97.50 106 TRP A CA 1
ATOM 850 C C . TRP A 1 106 ? -2.092 4.843 18.003 1.00 97.50 106 TRP A C 1
ATOM 852 O O . TRP A 1 106 ? -1.779 3.855 18.673 1.00 97.50 106 TRP A O 1
ATOM 862 N N . ASN A 1 107 ? -1.286 5.885 17.839 1.00 96.75 107 ASN A N 1
ATOM 863 C CA . ASN A 1 107 ? 0.000 6.078 18.501 1.00 96.75 107 ASN A CA 1
ATOM 864 C C . ASN A 1 107 ? 0.042 7.469 19.155 1.00 96.75 107 ASN A C 1
ATOM 866 O O . ASN A 1 107 ? -0.889 8.257 19.012 1.00 96.75 107 ASN A O 1
ATOM 870 N N . ASP A 1 108 ? 1.103 7.736 19.907 1.00 95.56 108 ASP A N 1
ATOM 871 C CA . ASP A 1 108 ? 1.334 8.978 20.650 1.00 95.56 108 ASP A CA 1
ATOM 872 C C . ASP A 1 108 ? 1.749 10.178 19.778 1.00 95.56 108 ASP A C 1
ATOM 874 O O . ASP A 1 108 ? 1.921 11.286 20.290 1.00 95.56 108 ASP A O 1
ATOM 878 N N . ALA A 1 109 ? 1.907 9.988 18.466 1.00 94.56 109 ALA A N 1
ATOM 879 C CA . ALA A 1 109 ? 2.267 11.057 17.550 1.00 94.56 109 ALA A CA 1
ATOM 880 C C . ALA A 1 109 ? 1.040 11.870 17.105 1.00 94.56 109 ALA A C 1
ATOM 882 O O . ALA A 1 109 ? -0.066 11.361 16.946 1.00 94.56 109 ALA A O 1
ATOM 883 N N . TYR A 1 110 ? 1.268 13.148 16.797 1.00 92.25 110 TYR A N 1
ATOM 884 C CA . TYR A 1 110 ? 0.229 14.069 16.312 1.00 92.25 110 TYR A CA 1
ATOM 885 C C . TYR A 1 110 ? 0.000 14.011 14.792 1.00 92.25 110 TYR A C 1
ATOM 887 O O . TYR A 1 110 ? -0.858 14.716 14.266 1.00 92.25 110 TYR A O 1
ATOM 895 N N . GLN A 1 111 ? 0.793 13.218 14.064 1.00 93.38 111 GLN A N 1
ATOM 896 C CA . GLN A 1 111 ? 0.681 13.098 12.609 1.00 93.38 111 GLN A CA 1
ATOM 897 C C . GLN A 1 111 ? -0.347 12.032 12.223 1.00 93.38 111 GLN A C 1
ATOM 899 O O . GLN A 1 111 ? -0.210 10.865 12.593 1.00 93.38 111 GLN A O 1
ATOM 904 N N . GLU A 1 112 ? -1.324 12.416 11.401 1.00 92.00 112 GLU A N 1
ATOM 905 C CA . GLU A 1 112 ? -2.263 11.484 10.779 1.00 92.00 112 GLU A CA 1
ATOM 906 C C . GLU A 1 112 ? -1.589 10.763 9.597 1.00 92.00 112 GLU A C 1
ATOM 908 O O . GLU A 1 112 ? -1.031 11.396 8.700 1.00 92.00 112 GLU A O 1
ATOM 913 N N . GLY A 1 113 ? -1.652 9.430 9.585 1.00 92.88 113 GLY A N 1
ATOM 914 C CA . GLY A 1 113 ? -1.178 8.604 8.475 1.00 92.88 113 GLY A CA 1
ATOM 915 C C . GLY A 1 113 ? -2.262 7.642 8.009 1.00 92.88 113 GLY A C 1
ATOM 916 O O . GLY A 1 113 ? -2.388 6.556 8.571 1.00 92.88 113 GLY A O 1
ATOM 917 N N . VAL A 1 114 ? -3.025 8.027 6.983 1.00 95.25 114 VAL A N 1
ATOM 918 C CA . VAL A 1 114 ? -4.037 7.163 6.353 1.00 95.25 114 VAL A CA 1
ATOM 919 C C . VAL A 1 114 ? -3.548 6.722 4.979 1.00 95.25 114 VAL A C 1
ATOM 921 O O . VAL A 1 114 ? -3.255 7.549 4.119 1.00 95.25 114 VAL A O 1
ATOM 924 N N . TYR A 1 115 ? -3.478 5.409 4.769 1.00 95.38 115 TYR A N 1
ATOM 925 C CA . TYR A 1 115 ? -3.003 4.803 3.528 1.00 95.38 115 TYR A CA 1
ATOM 926 C C . TYR A 1 115 ? -4.182 4.159 2.804 1.00 95.38 115 TYR A C 1
ATOM 928 O O . TYR A 1 115 ? -4.719 3.152 3.258 1.00 95.38 115 TYR A O 1
ATOM 936 N N . CYS A 1 116 ? -4.604 4.772 1.699 1.00 95.56 116 CYS A N 1
ATOM 937 C CA . CYS A 1 116 ? -5.765 4.335 0.931 1.00 95.56 116 CYS A CA 1
ATOM 938 C C . CYS A 1 116 ? -5.340 3.454 -0.242 1.00 95.56 116 CYS A C 1
ATOM 940 O O . CYS A 1 116 ? -4.414 3.812 -0.976 1.00 95.56 116 CYS A O 1
ATOM 942 N N . PHE A 1 117 ? -6.040 2.333 -0.418 1.00 95.44 117 PHE A N 1
ATOM 943 C CA . PHE A 1 117 ? -5.821 1.408 -1.521 1.00 95.44 117 PHE A CA 1
ATOM 944 C C . PHE A 1 117 ? -7.146 1.003 -2.160 1.00 95.44 117 PHE A C 1
ATOM 946 O O . PHE A 1 117 ? -8.142 0.773 -1.478 1.00 95.44 117 PHE A O 1
ATOM 953 N N . THR A 1 118 ? -7.122 0.854 -3.479 1.00 95.94 118 THR A N 1
ATOM 954 C CA . THR A 1 118 ? -8.196 0.266 -4.281 1.00 95.94 118 THR A CA 1
ATOM 955 C C . THR A 1 118 ? -7.544 -0.726 -5.232 1.00 95.94 118 THR A C 1
ATOM 957 O O . THR A 1 118 ? -6.689 -0.334 -6.027 1.00 95.94 118 THR A O 1
ATOM 960 N N . ASN A 1 119 ? -7.896 -2.011 -5.133 1.00 94.44 119 ASN A N 1
ATOM 961 C CA . ASN A 1 119 ? -7.311 -3.093 -5.939 1.00 94.44 119 ASN A CA 1
ATOM 962 C C . ASN A 1 119 ? -5.765 -3.079 -5.938 1.00 94.44 119 ASN A C 1
ATOM 964 O O . ASN A 1 119 ? -5.134 -3.102 -6.993 1.00 94.44 119 ASN A O 1
ATOM 968 N N . ASN A 1 120 ? -5.148 -2.980 -4.752 1.00 92.31 120 ASN A N 1
ATOM 969 C CA . ASN A 1 120 ? -3.692 -2.879 -4.529 1.00 92.31 120 ASN A CA 1
ATOM 970 C C . ASN A 1 120 ? -2.997 -1.612 -5.073 1.00 92.31 120 ASN A C 1
ATOM 972 O O . ASN A 1 120 ? -1.780 -1.436 -4.910 1.00 92.31 120 ASN A O 1
ATOM 976 N N . ILE A 1 121 ? -3.743 -0.692 -5.684 1.00 92.50 121 ILE A N 1
ATOM 977 C CA . ILE A 1 121 ? -3.228 0.593 -6.159 1.00 92.50 121 ILE A CA 1
ATOM 978 C C . ILE A 1 121 ? -3.387 1.633 -5.049 1.00 92.50 121 ILE A C 1
ATOM 980 O O . ILE A 1 121 ? -4.490 1.746 -4.525 1.00 92.50 121 ILE A O 1
ATOM 984 N N . PRO A 1 122 ? -2.334 2.384 -4.681 1.00 93.19 122 PRO A N 1
ATOM 985 C CA . PRO A 1 122 ? -2.402 3.419 -3.662 1.00 93.19 122 PRO A CA 1
ATOM 986 C C . PRO A 1 122 ? -3.048 4.688 -4.221 1.00 93.19 122 PRO A C 1
ATOM 988 O O . PRO A 1 122 ? -2.683 5.154 -5.303 1.00 93.19 122 PRO A O 1
ATOM 991 N N . GLN A 1 123 ? -3.942 5.297 -3.449 1.00 94.06 123 GLN A N 1
ATOM 992 C CA . GLN A 1 123 ? -4.553 6.587 -3.763 1.00 94.06 123 GLN A CA 1
ATOM 993 C C . GLN A 1 123 ? -3.956 7.662 -2.856 1.00 94.06 123 GLN A C 1
ATOM 995 O O . GLN A 1 123 ? -4.367 7.812 -1.706 1.00 94.06 123 GLN A O 1
ATOM 1000 N N . ARG A 1 124 ? -2.983 8.423 -3.377 1.00 89.88 124 ARG A N 1
ATOM 1001 C CA . ARG A 1 124 ? -2.315 9.506 -2.625 1.00 89.88 124 ARG A CA 1
ATOM 1002 C C . ARG A 1 124 ? -3.292 10.587 -2.165 1.00 89.88 124 ARG A C 1
ATOM 1004 O O . ARG A 1 124 ? -3.186 11.048 -1.037 1.00 89.88 124 ARG A O 1
ATOM 1011 N N . ASP A 1 125 ? -4.258 10.918 -3.015 1.00 91.25 125 ASP A N 1
ATOM 1012 C CA . ASP A 1 125 ? -5.270 11.944 -2.741 1.00 91.25 125 ASP A CA 1
ATOM 1013 C C . ASP A 1 125 ? -6.531 11.362 -2.073 1.00 91.25 125 ASP A C 1
ATOM 1015 O O . ASP A 1 125 ? -7.527 12.057 -1.870 1.00 91.25 125 ASP A O 1
ATOM 1019 N N . GLY A 1 126 ? -6.514 10.067 -1.733 1.00 93.44 126 GLY A N 1
ATOM 1020 C CA . GLY A 1 126 ? -7.676 9.359 -1.214 1.00 93.44 126 GLY A CA 1
ATOM 1021 C C . GLY A 1 126 ? -8.799 9.257 -2.249 1.00 93.44 126 GLY A C 1
ATOM 1022 O O . GLY A 1 126 ? -8.591 8.812 -3.376 1.00 93.44 126 GLY A O 1
ATOM 1023 N N . GLY A 1 127 ? -10.023 9.592 -1.845 1.00 95.50 127 GLY A N 1
ATOM 1024 C CA . GLY A 1 127 ? -11.225 9.490 -2.676 1.00 95.50 127 GLY A CA 1
ATOM 1025 C C . GLY A 1 127 ? -12.461 9.164 -1.842 1.00 95.50 127 GLY A C 1
ATOM 1026 O O . GLY A 1 127 ? -12.467 9.337 -0.625 1.00 95.50 127 GLY A O 1
ATOM 1027 N N . THR A 1 128 ? -13.500 8.624 -2.476 1.00 97.06 128 THR A N 1
ATOM 1028 C CA . THR A 1 128 ? -14.785 8.308 -1.821 1.00 97.06 128 THR A CA 1
ATOM 1029 C C . THR A 1 128 ? -14.643 7.347 -0.638 1.00 97.06 128 THR A C 1
ATOM 1031 O O . THR A 1 128 ? -15.208 7.602 0.421 1.00 97.06 128 THR A O 1
ATOM 1034 N N . HIS A 1 129 ? -13.826 6.300 -0.773 1.00 96.38 129 HIS A N 1
ATOM 1035 C CA . HIS A 1 129 ? -13.469 5.387 0.321 1.00 96.38 129 HIS A CA 1
ATOM 1036 C C . HIS A 1 129 ? -12.881 6.095 1.561 1.00 96.38 129 HIS A C 1
ATOM 1038 O O . HIS A 1 129 ? -13.319 5.820 2.677 1.00 96.38 129 HIS A O 1
ATOM 1044 N N . LEU A 1 130 ? -11.964 7.059 1.390 1.00 97.12 130 LEU A N 1
ATOM 1045 C CA . LEU A 1 130 ? -11.397 7.844 2.495 1.00 97.12 130 LEU A CA 1
ATOM 1046 C C . LEU A 1 130 ? -12.451 8.723 3.176 1.00 97.12 130 LEU A C 1
ATOM 1048 O O . LEU A 1 130 ? -12.490 8.808 4.404 1.00 97.12 130 LEU A O 1
ATOM 1052 N N . VAL A 1 131 ? -13.307 9.376 2.385 1.00 97.50 131 VAL A N 1
ATOM 1053 C CA . VAL A 1 131 ? -14.410 10.189 2.915 1.00 97.50 131 VAL A CA 1
ATOM 1054 C C . VAL A 1 131 ? -15.345 9.313 3.749 1.00 97.50 131 VAL A C 1
ATOM 1056 O O . VAL A 1 131 ? -15.622 9.649 4.898 1.00 97.50 131 VAL A O 1
ATOM 1059 N N . GLY A 1 132 ? -15.750 8.156 3.218 1.00 97.31 132 GLY A N 1
ATOM 1060 C CA . GLY A 1 132 ? -16.587 7.191 3.929 1.00 97.31 132 GLY A CA 1
ATOM 1061 C C . GLY A 1 132 ? -15.955 6.709 5.236 1.00 97.31 132 GLY A C 1
ATOM 1062 O O . GLY A 1 132 ? -16.617 6.722 6.273 1.00 97.31 132 GLY A O 1
ATOM 1063 N N . PHE A 1 133 ? -14.663 6.365 5.210 1.00 97.50 133 PHE A N 1
ATOM 1064 C CA . PHE A 1 133 ? -13.909 5.967 6.401 1.00 97.50 133 PHE A CA 1
ATOM 1065 C C . PHE A 1 133 ? -13.920 7.059 7.478 1.00 97.50 133 PHE A C 1
ATOM 1067 O O . PHE A 1 133 ? -14.307 6.792 8.616 1.00 97.50 133 PHE A O 1
ATOM 1074 N N . ARG A 1 134 ? -13.558 8.300 7.124 1.00 96.88 134 ARG A N 1
ATOM 1075 C CA . ARG A 1 134 ? -13.525 9.425 8.073 1.00 96.88 134 ARG A CA 1
ATOM 1076 C C . ARG A 1 134 ? -14.903 9.715 8.657 1.00 96.88 134 ARG A C 1
ATOM 1078 O O . ARG A 1 134 ? -15.034 9.827 9.872 1.00 96.88 134 ARG A O 1
ATOM 1085 N N . THR A 1 135 ? -15.938 9.777 7.819 1.00 97.94 135 THR A N 1
ATOM 1086 C CA . THR A 1 135 ? -17.315 10.013 8.274 1.00 97.94 135 THR A CA 1
ATOM 1087 C C . THR A 1 135 ? -17.788 8.921 9.233 1.00 97.94 135 THR A C 1
ATOM 1089 O O . THR A 1 135 ? -18.366 9.232 10.276 1.00 97.94 135 THR A O 1
ATOM 1092 N N . ALA A 1 136 ? -17.528 7.649 8.915 1.00 97.69 136 ALA A N 1
ATOM 1093 C CA . ALA A 1 136 ? -17.910 6.530 9.768 1.00 97.69 136 ALA A CA 1
ATOM 1094 C C . ALA A 1 136 ? -17.157 6.548 11.105 1.00 97.69 136 ALA A C 1
ATOM 1096 O O . ALA A 1 136 ? -17.785 6.390 12.150 1.00 97.69 136 ALA A O 1
ATOM 1097 N N . LEU A 1 137 ? -15.843 6.789 11.084 1.00 97.06 137 LEU A N 1
ATOM 1098 C CA . LEU A 1 137 ? -15.017 6.834 12.288 1.00 97.06 137 LEU A CA 1
ATOM 1099 C C . LEU A 1 137 ? -15.454 7.960 13.230 1.00 97.06 137 LEU A C 1
ATOM 1101 O O . LEU A 1 137 ? -15.689 7.709 14.410 1.00 97.06 137 LEU A O 1
ATOM 1105 N N . THR A 1 138 ? -15.626 9.178 12.707 1.00 97.50 138 THR A N 1
ATOM 1106 C CA . THR A 1 138 ? -16.085 10.327 13.499 1.00 97.50 138 THR A CA 1
ATOM 1107 C C . THR A 1 138 ? -17.449 10.061 14.128 1.00 97.50 138 THR A C 1
ATOM 1109 O O . THR A 1 138 ? -17.618 10.274 15.325 1.00 97.50 138 THR A O 1
ATOM 1112 N N . ARG A 1 139 ? -18.418 9.552 13.353 1.00 98.19 139 ARG A N 1
ATOM 1113 C CA . ARG A 1 139 ? -19.759 9.251 13.872 1.00 98.19 139 ARG A CA 1
ATOM 1114 C C . ARG A 1 139 ? -19.717 8.191 14.974 1.00 98.19 139 ARG A C 1
ATOM 1116 O O . ARG A 1 139 ? -20.314 8.399 16.020 1.00 98.19 139 ARG A O 1
ATOM 1123 N N . THR A 1 140 ? -19.005 7.087 14.750 1.00 97.94 140 THR A N 1
ATOM 1124 C CA . THR A 1 140 ? -18.927 5.975 15.708 1.00 97.94 140 THR A CA 1
ATOM 1125 C C . THR A 1 140 ? -18.266 6.393 17.019 1.00 97.94 140 THR A C 1
ATOM 1127 O O . THR A 1 140 ? -18.762 6.033 18.081 1.00 97.94 140 THR A O 1
ATOM 1130 N N . LEU A 1 141 ? -17.176 7.168 16.962 1.00 97.12 141 LEU A N 1
ATOM 1131 C CA . LEU A 1 141 ? -16.509 7.652 18.172 1.00 97.12 141 LEU A CA 1
ATOM 1132 C C .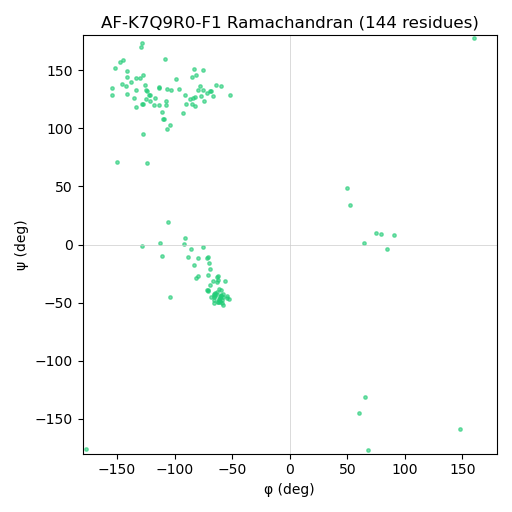 LEU A 1 141 ? -17.394 8.622 18.957 1.00 97.12 141 LEU A C 1
ATOM 1134 O O . LEU A 1 141 ? -17.490 8.478 20.169 1.00 97.12 141 LEU A O 1
ATOM 1138 N N . ASN A 1 142 ? -18.076 9.553 18.283 1.00 97.44 142 ASN A N 1
ATOM 1139 C CA . ASN A 1 142 ? -19.003 10.475 18.946 1.00 97.44 142 ASN A CA 1
ATOM 1140 C C . ASN A 1 142 ? -20.137 9.721 19.649 1.00 97.44 142 ASN A C 1
ATOM 1142 O O . ASN A 1 142 ? -20.339 9.909 20.839 1.00 97.44 142 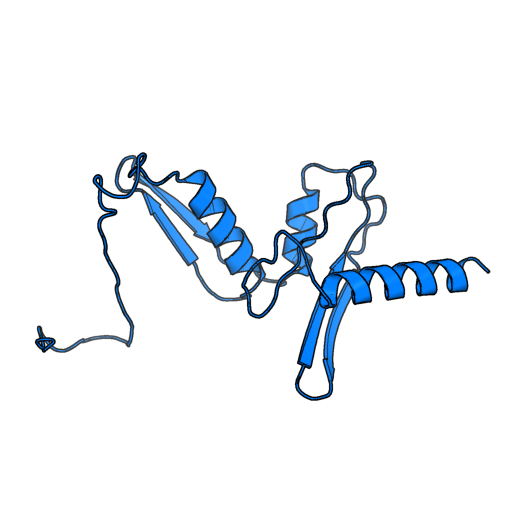ASN A O 1
ATOM 1146 N N . THR A 1 143 ? -20.794 8.789 18.952 1.00 98.06 143 THR A N 1
ATOM 1147 C CA . THR A 1 143 ? -21.867 7.969 19.537 1.00 98.06 143 THR A CA 1
ATOM 1148 C C . THR A 1 143 ? -21.401 7.089 20.700 1.00 98.06 143 THR A C 1
ATOM 1150 O O . THR A 1 143 ? -22.217 6.730 21.533 1.00 98.06 143 THR A O 1
ATOM 1153 N N . TYR A 1 144 ? -20.125 6.700 20.755 1.00 97.19 144 TYR A N 1
ATOM 1154 C CA . TYR A 1 144 ? -19.585 5.932 21.880 1.00 97.19 144 TYR A CA 1
ATOM 1155 C C . TYR A 1 144 ? -19.257 6.802 23.107 1.00 97.19 144 TYR A C 1
ATOM 1157 O O . TYR A 1 144 ? -19.217 6.286 24.221 1.00 97.19 144 TYR A O 1
ATOM 1165 N N . MET A 1 145 ? -18.952 8.088 22.901 1.00 96.19 145 MET A N 1
ATOM 1166 C CA . MET A 1 145 ? -18.634 9.027 23.984 1.00 96.19 145 MET A CA 1
ATOM 1167 C C . MET A 1 145 ? -19.882 9.595 24.670 1.00 96.19 145 MET A C 1
ATOM 1169 O O . MET A 1 145 ? -19.790 9.952 25.845 1.00 96.19 145 MET A O 1
ATOM 1173 N N . ASP A 1 146 ? -20.988 9.698 23.930 1.00 89.56 146 ASP A N 1
ATOM 1174 C CA . ASP A 1 146 ? -22.312 10.093 24.430 1.00 89.56 146 ASP A CA 1
ATOM 1175 C C . ASP A 1 146 ? -22.969 8.971 25.259 1.00 89.56 146 ASP A C 1
ATOM 1177 O O . ASP A 1 146 ? -23.573 9.295 26.310 1.00 89.56 146 ASP A O 1
#

Organism: NCBI:txid649

Mean predicted aligned error: 4.9 Å

Radius of gyration: 20.2 Å; Cα contacts (8 Å, |Δi|>4): 133; chains: 1; bounding box: 48×41×59 Å

Nearest PDB structures (foldseek):
  4prv-assembly1_A-2  TM=9.933E-01  e=1.089E-14  Escherichia coli
  1ei1-assembly1_B  TM=9.850E-01  e=1.705E-14  Escherichia coli
  6rkw-assembly1_B  TM=9.838E-01  e=1.089E-14  Escherichia coli K-12
  4prx-assembly1_A-2  TM=9.771E-01  e=1.818E-14  Escherichia coli
  4zvi-assembly1_A  TM=9.480E-01  e=3.035E-14  Escherichia coli

InterPro domains:
  IPR000565 DNA topoisomerase, type IIA, subunit B [PR01159] (29-44)
  IPR000565 DNA topoisomerase, type IIA, subunit B [PR01159] (44-57)
  IPR000565 DNA topoisomerase, type IIA, subunit B [PR01159] (68-90)
  IPR013506 DNA topoisomerase, type IIA, subunit B, domain 2 [PF00204] (69-145)
  IPR014721 Small ribosomal subunit protein uS5 domain 2-type fold, subgroup [G3DSA:3.30.230.10] (70-146)
  IPR020568 Ribosomal protein uS5 domain 2-type superfamily [SSF54211] (69-145)
  IPR036890 Histidine kinase/HSP90-like ATPase superfamily [G3DSA:3.30.565.10] (1-69)
  IPR036890 Histidine kinase/HSP90-like ATPase superfamily [SSF55874] (2-68)

Solvent-accessible surface area (backbone atoms only — not comparable to full-atom values): 9589 Å² total; per-residue (Å²): 133,89,78,90,87,77,83,78,93,67,86,85,85,84,87,87,86,87,78,74,56,71,91,81,34,97,71,71,76,85,58,63,69,63,50,52,53,53,51,48,56,50,16,20,74,37,53,76,42,77,46,76,50,74,39,87,90,80,66,51,70,51,78,36,65,38,66,66,26,54,51,46,41,50,52,58,73,39,71,91,53,54,63,77,58,91,72,68,48,68,54,75,50,73,53,99,91,45,76,50,71,52,51,51,74,61,48,76,66,92,72,89,85,86,88,41,69,58,94,88,42,75,34,92,88,52,51,71,70,50,52,51,51,50,55,51,51,55,51,53,52,51,66,70,73,108

Sequence (146 aa):
PLKQIGDSSSGTGTEVRFWPSPTIFSDTLYHYEILAKRLRELSFLNSGVSIRLQDERDGREVHFCYEGGIKAFVEYLNQNKTPIHQKVFHFSTEQDGIGVEVAMQWNDAYQEGVYCFTNNIPQRDGGTHLVGFRTALTRTLNTYMD

pLDDT: mean 94.37, std 3.88, range [67.69, 98.19]